Protein AF-A0A7Y6NQP9-F1 (afdb_monomer)

Organism: NCBI:txid2742824

Radius of gyration: 20.52 Å; Cα contacts (8 Å, |Δi|>4): 135; chains: 1; bounding box: 45×51×64 Å

Nearest PDB structures (foldseek):
  1muh-assembly1_A-2  TM=3.680E-01  e=8.265E-01  Escherichia coli
  8t9s-assembly1_A  TM=3.422E-01  e=6.993E-01  Mycobacterium phage Phaedrus
  3ecp-assembly1_A-2  TM=3.589E-01  e=1.803E+00  Escherichia coli
  1mus-assembly1_A-2  TM=3.396E-01  e=1.803E+00  Escherichia coli
  4dm0-assembly1_A-2  TM=3.111E-01  e=1.033E+00  Escherichia coli

Foldseek 3Di:
DDDDPPDPPPPQPQDWAKKFFDWDWFAFPVRRIDTQHTDIWIWTDDPAWIWTDHPHDITTHGPVRVVVCVVVVRIDHDPPPPPDPPDPPPPDDD

Secondary structure (DSSP, 8-state):
---------------EEEEEE-SEEEEBTTS-EEEEPSEEEEEEE-SSEEEEEETTEEEEEEHHHHHHHHHTTSEEEPP---------------

pLDDT: mean 79.73, std 19.64, range [43.03, 97.31]

Solvent-accessible surface area (backbone atoms only — not comparable to full-atom values): 5874 Å² total; per-residue (Å²): 132,81,87,79,87,76,81,69,80,65,69,76,68,77,51,68,43,64,33,32,31,45,67,40,80,48,48,35,66,86,70,49,75,48,74,47,71,55,44,79,32,44,36,32,59,47,101,73,31,37,37,37,44,56,97,93,45,78,47,46,25,31,58,70,49,50,51,50,36,43,77,70,64,33,41,42,76,60,79,80,74,73,76,71,86,81,68,90,76,77,79,80,82,132

Structure (mmCIF, N/CA/C/O backbone):
data_AF-A0A7Y6NQP9-F1
#
_entry.id   AF-A0A7Y6NQP9-F1
#
loop_
_atom_site.group_PDB
_atom_site.id
_atom_site.type_symbol
_atom_site.label_atom_id
_atom_site.label_alt_id
_atom_site.label_comp_id
_atom_site.label_asym_id
_atom_site.label_entity_id
_atom_site.label_seq_id
_atom_site.pdbx_PDB_ins_code
_atom_site.Cartn_x
_atom_site.Cartn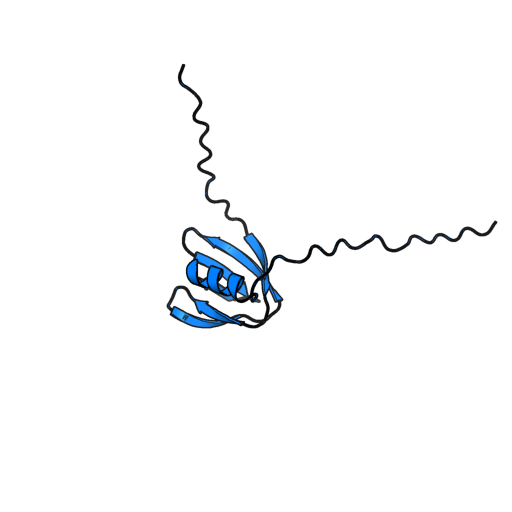_y
_atom_site.Cartn_z
_atom_site.occupancy
_atom_site.B_iso_or_equiv
_atom_site.auth_seq_id
_atom_site.auth_comp_id
_atom_site.auth_asym_id
_atom_site.auth_atom_id
_atom_site.pdbx_PDB_model_num
ATOM 1 N N . MET A 1 1 ? 11.510 41.178 19.138 1.00 43.78 1 MET A N 1
ATOM 2 C CA . MET A 1 1 ? 11.556 40.797 17.716 1.00 43.78 1 MET A CA 1
ATOM 3 C C . MET A 1 1 ? 12.110 39.378 17.712 1.00 43.78 1 MET A C 1
ATOM 5 O O . MET A 1 1 ? 13.318 39.239 17.672 1.00 43.78 1 MET A O 1
ATOM 9 N N . ASP A 1 2 ? 11.402 38.295 18.032 1.00 48.53 2 ASP A N 1
ATOM 10 C CA . ASP A 1 2 ? 10.030 37.846 17.732 1.00 48.53 2 ASP A CA 1
ATOM 11 C C . ASP A 1 2 ? 9.573 38.134 16.297 1.00 48.53 2 ASP A C 1
ATOM 13 O O . ASP A 1 2 ? 9.794 39.251 15.828 1.00 48.53 2 ASP A O 1
ATOM 17 N N . GLN A 1 3 ? 8.934 37.145 15.660 1.00 48.44 3 GLN A N 1
ATOM 18 C CA . GLN A 1 3 ? 8.775 36.891 14.213 1.00 48.44 3 GLN A CA 1
ATOM 19 C C . GLN A 1 3 ? 10.066 36.319 13.575 1.00 48.44 3 GLN A C 1
ATOM 21 O O . GLN A 1 3 ? 11.066 37.016 13.469 1.00 48.44 3 GLN A O 1
ATOM 26 N N . ASP A 1 4 ? 10.184 35.052 13.174 1.00 45.19 4 ASP A N 1
ATOM 27 C CA . ASP A 1 4 ? 9.311 34.367 12.222 1.00 45.19 4 ASP A CA 1
ATOM 28 C C . ASP A 1 4 ? 9.443 32.839 12.403 1.00 45.19 4 ASP A C 1
ATOM 30 O O . ASP A 1 4 ? 10.323 32.174 11.851 1.00 45.19 4 ASP A O 1
ATOM 34 N N . LEU A 1 5 ? 8.564 32.281 13.238 1.00 51.44 5 LEU A N 1
ATOM 35 C CA . LEU A 1 5 ? 8.215 30.865 13.223 1.00 51.44 5 LEU A CA 1
ATOM 36 C C . LEU A 1 5 ? 7.504 30.616 11.889 1.00 51.44 5 LEU A C 1
ATOM 38 O O . LEU A 1 5 ? 6.276 30.663 11.825 1.00 51.44 5 LEU A O 1
ATOM 42 N N . GLN A 1 6 ? 8.272 30.403 10.815 1.00 49.09 6 GLN A N 1
ATOM 43 C CA . GLN A 1 6 ? 7.711 30.029 9.522 1.00 49.09 6 GLN A CA 1
ATOM 44 C C . GLN A 1 6 ? 7.059 28.667 9.661 1.00 49.09 6 GLN A C 1
ATOM 46 O O . GLN A 1 6 ? 7.684 27.609 9.590 1.00 49.09 6 GLN A O 1
ATOM 51 N N . GLN A 1 7 ? 5.756 28.755 9.894 1.00 48.06 7 GLN A N 1
ATOM 52 C CA . GLN A 1 7 ? 4.741 27.780 9.586 1.00 48.06 7 GLN A CA 1
ATOM 53 C C . GLN A 1 7 ? 5.115 26.998 8.322 1.00 48.06 7 GLN A C 1
ATOM 55 O O . GLN A 1 7 ? 4.756 27.354 7.208 1.00 48.06 7 GLN A O 1
ATOM 60 N N . THR A 1 8 ? 5.775 25.866 8.507 1.00 44.31 8 THR A N 1
ATOM 61 C CA . THR A 1 8 ? 5.634 24.726 7.607 1.00 44.31 8 THR A CA 1
ATOM 62 C C . THR A 1 8 ? 5.152 23.551 8.438 1.00 44.31 8 THR A C 1
ATOM 64 O O . THR A 1 8 ? 5.688 22.448 8.421 1.00 44.31 8 THR A O 1
ATOM 67 N N . GLY A 1 9 ? 4.016 23.770 9.106 1.00 43.88 9 GLY A N 1
ATOM 68 C CA . GLY A 1 9 ? 2.974 22.760 9.021 1.00 43.88 9 GLY A CA 1
ATOM 69 C C . GLY A 1 9 ? 2.688 22.575 7.536 1.00 43.88 9 GLY A C 1
ATOM 70 O O . GLY A 1 9 ? 1.826 23.260 6.994 1.00 43.88 9 GLY A O 1
ATOM 71 N N . SER A 1 10 ? 3.494 21.747 6.859 1.00 43.03 10 SER A N 1
ATOM 72 C CA . SER A 1 10 ? 3.201 21.303 5.505 1.00 43.03 10 SER A CA 1
ATOM 73 C C . SER A 1 10 ? 1.820 20.699 5.611 1.00 43.03 10 SER A C 1
ATOM 75 O O . SER A 1 10 ? 1.652 19.640 6.217 1.00 43.03 10 SER A O 1
ATOM 77 N N . ALA A 1 11 ? 0.826 21.430 5.105 1.00 50.44 11 ALA A N 1
ATOM 78 C CA . ALA A 1 11 ? -0.459 20.877 4.748 1.00 50.44 11 ALA A CA 1
ATOM 79 C C . ALA A 1 11 ? -0.135 19.545 4.087 1.00 50.44 11 ALA A C 1
ATOM 81 O O . ALA A 1 11 ? 0.584 19.570 3.094 1.00 50.44 11 ALA A O 1
ATOM 82 N N . LEU A 1 12 ? -0.501 18.431 4.740 1.00 51.47 12 LEU A N 1
ATOM 83 C CA . LEU A 1 12 ? -0.114 17.071 4.364 1.00 51.47 12 LEU A CA 1
ATOM 84 C C . LEU A 1 12 ? -0.221 16.973 2.849 1.00 51.47 12 LEU A C 1
ATOM 86 O O . LEU A 1 12 ? -1.340 16.914 2.336 1.00 51.47 12 LEU A O 1
ATOM 90 N N . SER A 1 13 ? 0.914 17.093 2.153 1.00 50.94 13 SER A N 1
ATOM 91 C CA . SER A 1 13 ? 0.912 17.163 0.703 1.00 50.94 13 SER A CA 1
ATOM 92 C C . SER A 1 13 ? 0.180 15.913 0.265 1.00 50.94 13 SER A C 1
ATOM 94 O O . SER A 1 13 ? 0.571 14.809 0.649 1.00 50.94 13 SER A O 1
ATOM 96 N N . MET A 1 14 ? -0.945 16.096 -0.428 1.00 62.06 14 MET A N 1
ATOM 97 C CA . MET A 1 14 ? -1.731 15.024 -1.032 1.00 62.06 14 MET A CA 1
ATOM 98 C C . MET A 1 14 ? -0.901 14.453 -2.183 1.00 62.06 14 MET A C 1
ATOM 100 O O . MET A 1 14 ? -1.214 14.624 -3.359 1.00 62.06 14 MET A O 1
ATOM 104 N N . THR A 1 15 ? 0.251 13.883 -1.846 1.00 72.56 15 THR A N 1
ATOM 105 C CA . THR A 1 15 ? 1.222 13.404 -2.804 1.00 72.56 15 THR A CA 1
ATOM 106 C C . THR A 1 15 ? 0.720 12.050 -3.249 1.00 72.56 15 THR A C 1
ATOM 108 O O . THR A 1 15 ? 0.699 11.079 -2.490 1.00 72.56 15 THR A O 1
ATOM 111 N N . VAL A 1 16 ? 0.235 12.023 -4.483 1.00 83.56 16 VAL A N 1
ATOM 112 C CA . VAL A 1 16 ? -0.028 10.780 -5.186 1.00 83.56 16 VAL A CA 1
ATOM 113 C C . VAL A 1 16 ? 1.303 10.324 -5.765 1.00 83.56 16 VAL A C 1
ATOM 115 O O . VAL A 1 16 ? 1.836 10.947 -6.681 1.00 83.56 16 VAL A O 1
ATOM 118 N N . GLU A 1 17 ? 1.836 9.237 -5.227 1.00 90.69 17 GLU A N 1
ATOM 119 C CA . GLU A 1 17 ? 3.059 8.602 -5.709 1.00 90.69 17 GLU A CA 1
ATOM 120 C C . GLU A 1 17 ? 2.715 7.318 -6.461 1.00 90.69 17 GLU A C 1
ATOM 122 O O . GLU A 1 17 ? 1.611 6.782 -6.351 1.00 90.69 17 GLU A O 1
ATOM 127 N N . ARG A 1 18 ? 3.643 6.821 -7.276 1.00 92.12 18 ARG A N 1
ATOM 128 C CA . ARG A 1 18 ? 3.456 5.561 -7.995 1.00 92.12 18 ARG A CA 1
ATOM 129 C C . ARG A 1 18 ? 4.461 4.540 -7.476 1.00 92.12 18 ARG A C 1
ATOM 131 O O . ARG A 1 18 ? 5.653 4.828 -7.427 1.00 92.12 18 ARG A O 1
ATOM 138 N N . TYR A 1 19 ? 3.978 3.347 -7.150 1.00 93.12 19 TYR A N 1
ATOM 139 C CA . TYR A 1 19 ? 4.797 2.247 -6.642 1.00 93.12 19 TYR A CA 1
ATOM 140 C C . TYR A 1 19 ? 4.644 1.015 -7.520 1.00 93.12 19 TYR A C 1
ATOM 142 O O . TYR A 1 19 ? 3.570 0.767 -8.073 1.00 93.12 19 TYR A O 1
ATOM 150 N N . ALA A 1 20 ? 5.724 0.249 -7.641 1.00 94.50 20 ALA A N 1
ATOM 151 C CA . ALA A 1 20 ? 5.693 -1.070 -8.245 1.00 94.50 20 ALA A CA 1
ATOM 152 C C . ALA A 1 20 ? 5.283 -2.090 -7.179 1.00 94.50 20 ALA A C 1
ATOM 154 O O . ALA A 1 20 ? 5.900 -2.166 -6.117 1.00 94.50 20 ALA A O 1
ATOM 155 N N . PHE A 1 21 ? 4.245 -2.861 -7.474 1.00 95.19 21 PHE A N 1
ATOM 156 C CA . PHE A 1 21 ? 3.768 -3.957 -6.649 1.00 95.19 21 PHE A CA 1
ATOM 157 C C . PHE A 1 21 ? 4.114 -5.284 -7.315 1.00 95.19 21 PHE A C 1
ATOM 159 O O . PHE A 1 21 ? 3.937 -5.441 -8.530 1.00 95.19 21 PHE A O 1
ATOM 166 N N . THR A 1 22 ? 4.550 -6.255 -6.519 1.00 95.56 22 THR A N 1
ATOM 167 C CA . THR A 1 22 ? 4.407 -7.663 -6.889 1.00 95.56 22 THR A CA 1
ATOM 168 C C . THR A 1 22 ? 2.976 -8.103 -6.619 1.00 95.56 22 THR A C 1
ATOM 170 O O . THR A 1 22 ? 2.208 -7.418 -5.948 1.00 95.56 22 THR A O 1
ATOM 173 N N . ASP A 1 23 ? 2.604 -9.264 -7.140 1.00 95.31 23 ASP A N 1
ATOM 174 C CA . ASP A 1 23 ? 1.342 -9.868 -6.751 1.00 95.31 23 ASP A CA 1
ATOM 175 C C . ASP A 1 23 ? 1.431 -10.305 -5.276 1.00 95.31 23 ASP A C 1
ATOM 177 O O . ASP A 1 23 ? 2.364 -11.020 -4.900 1.00 95.31 23 ASP A O 1
ATOM 181 N N . CYS A 1 24 ? 0.531 -9.797 -4.430 1.00 95.44 24 CYS A N 1
ATOM 182 C CA . CYS A 1 24 ? 0.584 -10.020 -2.985 1.00 95.44 24 CYS A CA 1
ATOM 183 C C . CYS A 1 24 ? -0.794 -9.984 -2.313 1.00 95.44 24 CYS A C 1
ATOM 185 O O . CYS A 1 24 ? -1.757 -9.409 -2.826 1.00 95.44 24 CYS A O 1
ATOM 187 N N . GLU A 1 25 ? -0.882 -10.596 -1.133 1.00 96.69 25 GLU A N 1
ATOM 188 C CA . GLU A 1 25 ? -2.044 -10.476 -0.255 1.00 96.69 25 GLU A CA 1
ATOM 189 C C . GLU A 1 25 ? -1.917 -9.240 0.637 1.00 96.69 25 GLU A C 1
ATOM 191 O O . GLU A 1 25 ? -0.844 -8.942 1.162 1.00 96.69 25 GLU A O 1
ATOM 196 N N . ALA A 1 26 ? -3.032 -8.541 0.830 1.00 96.38 26 ALA A N 1
ATOM 197 C CA . ALA A 1 26 ? -3.133 -7.382 1.699 1.00 96.38 26 ALA A CA 1
ATOM 198 C C . ALA A 1 26 ? -4.452 -7.405 2.481 1.00 96.38 26 ALA A C 1
ATOM 200 O O . ALA A 1 26 ? -5.425 -8.042 2.082 1.00 96.38 26 ALA A O 1
ATOM 201 N N . THR A 1 27 ? -4.505 -6.677 3.589 1.00 97.31 27 THR A N 1
ATOM 202 C CA . THR A 1 27 ? -5.722 -6.438 4.374 1.00 97.31 27 THR A CA 1
ATOM 203 C C . THR A 1 27 ? -6.088 -4.961 4.320 1.00 97.31 27 THR A C 1
ATOM 205 O O . THR A 1 27 ? -5.291 -4.090 4.654 1.00 97.31 27 THR A O 1
ATOM 208 N N . THR A 1 28 ? -7.309 -4.653 3.891 1.00 95.56 28 THR A N 1
ATOM 209 C CA . THR A 1 28 ? -7.802 -3.267 3.882 1.00 95.56 28 THR A CA 1
ATOM 210 C C . THR A 1 28 ? -7.881 -2.689 5.292 1.00 95.56 28 THR A C 1
ATOM 212 O O . THR A 1 28 ? -7.948 -3.414 6.282 1.00 95.56 28 THR A O 1
ATOM 215 N N . ALA A 1 29 ? -7.994 -1.367 5.395 1.00 94.94 29 ALA A N 1
ATOM 216 C CA . ALA A 1 29 ? -8.264 -0.676 6.652 1.00 94.94 29 ALA A CA 1
ATOM 217 C C . ALA A 1 29 ? -9.560 -1.143 7.347 1.00 94.94 29 ALA A C 1
ATOM 219 O O . ALA A 1 29 ? -9.681 -1.005 8.559 1.00 94.94 29 ALA A O 1
ATOM 220 N N . ALA A 1 30 ? -10.499 -1.738 6.603 1.00 93.81 30 ALA A N 1
ATOM 221 C CA . ALA A 1 30 ? -11.713 -2.351 7.143 1.00 93.81 30 ALA A CA 1
ATOM 222 C C . ALA A 1 30 ? -11.512 -3.801 7.639 1.00 93.81 30 ALA A C 1
ATOM 224 O O . ALA A 1 30 ? -12.481 -4.452 8.018 1.00 93.81 30 ALA A O 1
ATOM 225 N N . GLY A 1 31 ? -10.286 -4.336 7.607 1.00 94.88 31 GLY A N 1
ATOM 226 C CA . GLY A 1 31 ? -9.986 -5.714 8.008 1.00 94.88 31 GLY A CA 1
ATOM 227 C C . GLY A 1 31 ? -10.325 -6.771 6.951 1.00 94.88 31 GLY A C 1
ATOM 228 O O . GLY A 1 31 ? -10.300 -7.961 7.247 1.00 94.88 31 GLY A O 1
ATOM 229 N N . VAL A 1 32 ? -10.652 -6.362 5.721 1.00 95.88 32 VAL A N 1
ATOM 230 C CA . VAL A 1 32 ? -11.013 -7.287 4.633 1.00 95.88 32 VAL A CA 1
ATOM 231 C C . VAL A 1 32 ? -9.755 -7.726 3.876 1.00 95.88 32 VAL A C 1
ATOM 233 O O . VAL A 1 32 ? -9.058 -6.843 3.363 1.00 95.88 32 VAL A O 1
ATOM 236 N N . PRO A 1 33 ? -9.468 -9.037 3.761 1.00 95.38 33 PRO A N 1
ATOM 237 C CA . PRO A 1 33 ? -8.355 -9.540 2.964 1.00 95.38 33 PR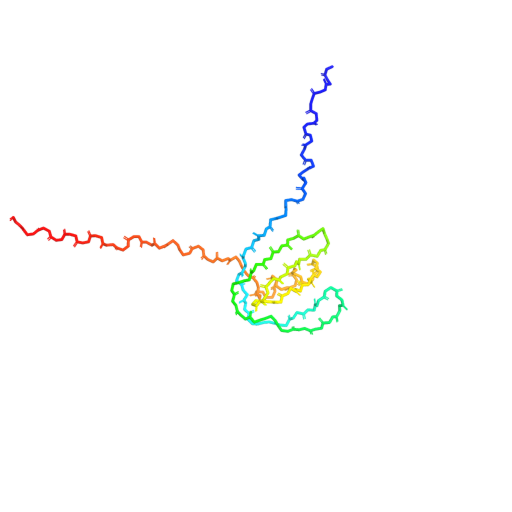O A CA 1
ATOM 238 C C . PRO A 1 33 ? -8.646 -9.419 1.463 1.00 95.38 33 PRO A C 1
ATOM 240 O O . PRO A 1 33 ? -9.776 -9.616 1.010 1.00 95.38 33 PRO A O 1
ATOM 243 N N . LEU A 1 34 ? -7.620 -9.107 0.678 1.00 94.81 34 LEU A N 1
ATOM 244 C CA . LEU A 1 34 ? -7.675 -9.042 -0.779 1.00 94.81 34 LEU A CA 1
ATOM 245 C C . LEU A 1 34 ? -6.311 -9.338 -1.399 1.00 94.81 34 LEU A C 1
ATOM 247 O O . LEU A 1 34 ? -5.288 -9.358 -0.719 1.00 94.81 34 LEU A O 1
ATOM 251 N N . ARG A 1 35 ? -6.302 -9.502 -2.721 1.00 94.88 35 ARG A N 1
ATOM 252 C CA . ARG A 1 35 ? -5.082 -9.624 -3.518 1.00 94.88 35 ARG A CA 1
ATOM 253 C C . ARG A 1 35 ? -4.838 -8.346 -4.308 1.00 94.88 35 ARG A C 1
ATOM 255 O O . ARG A 1 35 ? -5.735 -7.876 -5.012 1.00 94.88 35 ARG A O 1
ATOM 262 N N . ILE A 1 36 ? -3.634 -7.798 -4.196 1.00 95.00 36 ILE A N 1
ATOM 263 C CA . ILE A 1 36 ? -3.161 -6.689 -5.020 1.00 95.00 36 ILE A CA 1
ATOM 264 C C . ILE A 1 36 ? -2.419 -7.302 -6.214 1.00 95.00 36 ILE A C 1
ATOM 266 O O . ILE A 1 36 ? -1.441 -8.019 -6.005 1.00 95.00 36 ILE A O 1
ATOM 270 N N . PRO A 1 37 ? -2.871 -7.070 -7.460 1.00 94.25 37 PRO A N 1
ATOM 271 C CA . PRO A 1 37 ? -2.199 -7.613 -8.631 1.00 94.25 37 PRO A CA 1
ATOM 272 C C . PRO A 1 37 ? -0.856 -6.913 -8.850 1.00 94.25 37 PRO A C 1
ATOM 274 O O . PRO A 1 37 ? -0.728 -5.712 -8.595 1.00 94.25 37 PRO A O 1
ATOM 277 N N . ALA A 1 38 ? 0.117 -7.640 -9.402 1.00 94.69 38 ALA A N 1
ATOM 278 C CA . ALA A 1 38 ? 1.389 -7.053 -9.809 1.00 94.69 38 ALA A CA 1
ATOM 279 C C . ALA A 1 38 ? 1.176 -5.895 -10.798 1.00 94.69 38 ALA A C 1
ATOM 281 O O . ALA A 1 38 ? 0.315 -5.959 -11.680 1.00 94.69 38 ALA A O 1
ATOM 282 N N . GLY A 1 39 ? 1.976 -4.841 -10.668 1.00 93.12 39 GLY A N 1
ATOM 283 C CA . GLY A 1 39 ? 1.902 -3.685 -11.553 1.00 93.12 39 GLY A CA 1
ATOM 284 C C . GLY A 1 39 ? 2.272 -2.379 -10.872 1.00 93.12 39 GLY A C 1
ATOM 285 O O . GLY A 1 39 ? 2.636 -2.340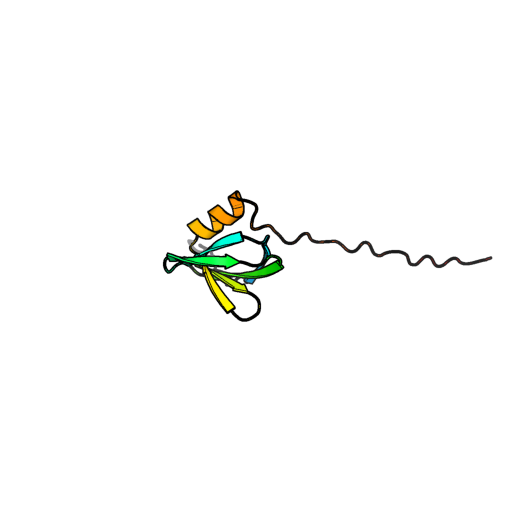 -9.701 1.00 93.12 39 GLY A O 1
ATOM 286 N N . VAL A 1 40 ? 2.190 -1.290 -11.632 1.00 93.69 40 VAL A N 1
ATOM 287 C CA . VAL A 1 40 ? 2.446 0.052 -11.111 1.00 93.69 40 VAL A CA 1
ATOM 288 C C . VAL A 1 40 ? 1.129 0.706 -10.718 1.00 93.69 40 VAL A C 1
ATOM 290 O O . VAL A 1 40 ? 0.330 1.052 -11.590 1.00 93.69 40 VAL A O 1
ATOM 293 N N . HIS A 1 41 ? 0.941 0.936 -9.420 1.00 94.00 41 HIS A N 1
ATOM 294 C CA . HIS A 1 41 ? -0.286 1.509 -8.864 1.00 94.00 41 HIS A CA 1
ATOM 295 C C . HIS A 1 41 ? -0.021 2.871 -8.236 1.00 94.00 41 HIS A C 1
ATOM 297 O O . HIS A 1 41 ? 1.070 3.141 -7.729 1.00 94.00 41 HIS A O 1
ATOM 303 N N . HIS A 1 42 ? -1.029 3.741 -8.282 1.00 93.50 42 HIS A N 1
ATOM 304 C CA . HIS A 1 42 ? -0.965 5.029 -7.598 1.00 93.50 42 HIS A CA 1
ATOM 305 C C . HIS A 1 42 ? -1.329 4.837 -6.132 1.00 93.50 42 HIS A C 1
ATOM 307 O O . HIS A 1 42 ? -2.295 4.137 -5.820 1.00 93.50 42 HIS A O 1
ATOM 313 N N . VAL A 1 43 ? -0.578 5.491 -5.260 1.00 93.31 43 VAL A N 1
ATOM 314 C CA . VAL A 1 43 ? -0.762 5.470 -3.819 1.00 93.31 43 VAL A CA 1
ATOM 315 C C . VAL A 1 43 ? -0.842 6.909 -3.340 1.00 93.31 43 VAL A C 1
ATOM 317 O O . VAL A 1 43 ? 0.077 7.699 -3.534 1.00 93.31 43 VAL A O 1
ATOM 320 N N . GLU A 1 44 ? -1.969 7.255 -2.738 1.00 93.19 44 GLU A N 1
ATOM 321 C CA . GLU A 1 44 ? -2.202 8.547 -2.107 1.00 93.19 44 GLU A CA 1
ATOM 322 C C . GLU A 1 44 ? -2.106 8.368 -0.592 1.00 93.19 44 GLU A C 1
ATOM 324 O O . GLU A 1 44 ? -2.860 7.589 0.001 1.00 93.19 44 GLU A O 1
ATOM 329 N N . ARG A 1 45 ? -1.207 9.109 0.061 1.00 89.62 45 ARG A N 1
ATOM 330 C CA . ARG A 1 45 ? -1.172 9.141 1.523 1.00 89.62 45 ARG A CA 1
ATOM 331 C C . ARG A 1 45 ? -2.273 10.059 2.046 1.00 89.62 45 ARG A C 1
ATOM 333 O O . ARG A 1 45 ? -2.197 11.277 1.918 1.00 89.62 45 ARG A O 1
ATOM 340 N N . ARG A 1 46 ? -3.273 9.469 2.698 1.00 85.94 46 ARG A N 1
ATOM 341 C CA . ARG A 1 46 ? -4.244 10.179 3.541 1.00 85.94 46 ARG A CA 1
ATOM 342 C C . ARG A 1 46 ? -3.790 10.072 4.996 1.00 85.94 46 ARG A C 1
ATOM 344 O O . ARG A 1 46 ? -2.978 9.216 5.325 1.00 85.94 46 ARG A O 1
ATOM 351 N N . SER A 1 47 ? -4.289 10.947 5.872 1.00 83.06 47 SER A N 1
ATOM 352 C CA . SER A 1 47 ? -3.778 11.122 7.248 1.00 83.06 47 SER A CA 1
ATOM 353 C C . SER A 1 47 ? -3.360 9.814 7.954 1.00 83.06 47 SER A C 1
ATOM 355 O O . SER A 1 47 ? -2.208 9.704 8.369 1.00 83.06 47 SER A O 1
ATOM 357 N N . LEU A 1 48 ? -4.247 8.809 8.017 1.00 85.94 48 LEU A N 1
ATOM 358 C CA . LEU A 1 48 ? -4.001 7.524 8.697 1.00 85.94 48 LEU A CA 1
ATOM 359 C C . LEU A 1 48 ? -4.052 6.289 7.781 1.00 85.94 48 LEU A C 1
ATOM 361 O O . LEU A 1 48 ? -3.891 5.165 8.255 1.00 85.94 48 LEU A O 1
ATOM 365 N N . VAL A 1 49 ? -4.301 6.478 6.484 1.00 92.19 49 VAL A N 1
ATOM 366 C CA . VAL A 1 49 ? -4.463 5.382 5.519 1.00 92.19 49 VAL A CA 1
ATOM 367 C C . VAL A 1 49 ? -3.767 5.711 4.209 1.00 92.19 49 VAL A C 1
ATOM 369 O O . VAL A 1 49 ? -3.689 6.873 3.814 1.00 92.19 49 VAL A O 1
ATOM 372 N N . LEU A 1 50 ? -3.295 4.688 3.506 1.00 93.62 50 LEU A N 1
ATOM 373 C CA . LEU A 1 50 ? -2.831 4.828 2.133 1.00 93.62 50 LEU A CA 1
ATOM 374 C C . LEU A 1 50 ? -3.907 4.330 1.184 1.00 93.62 50 LEU A C 1
ATOM 376 O O . LEU A 1 50 ? -4.308 3.168 1.244 1.00 93.62 50 LEU A O 1
ATOM 380 N N . ARG A 1 51 ? -4.352 5.207 0.289 1.00 95.81 51 ARG A N 1
ATOM 381 C CA . ARG A 1 51 ? -5.309 4.862 -0.751 1.00 95.81 51 ARG A CA 1
ATOM 382 C C . ARG A 1 51 ? -4.576 4.367 -1.986 1.00 95.81 51 ARG A C 1
ATOM 384 O O . ARG A 1 51 ? -3.879 5.139 -2.639 1.00 95.81 51 ARG A O 1
ATOM 391 N N . VAL A 1 52 ? -4.761 3.098 -2.327 1.00 94.50 52 VAL A N 1
ATOM 392 C CA . VAL A 1 52 ? -4.175 2.465 -3.512 1.00 94.50 52 VAL A CA 1
ATOM 393 C C . VAL A 1 52 ? -5.219 2.387 -4.623 1.00 94.50 52 VAL A C 1
ATOM 395 O O . VAL A 1 52 ? -6.342 1.926 -4.409 1.00 94.50 52 VAL A O 1
ATOM 398 N N . ARG A 1 53 ? -4.848 2.826 -5.827 1.00 94.88 53 ARG A N 1
ATOM 399 C CA . ARG A 1 53 ? -5.686 2.753 -7.031 1.00 94.88 53 ARG A CA 1
ATOM 400 C C . ARG A 1 53 ? -5.272 1.571 -7.901 1.00 94.88 53 ARG A C 1
ATOM 402 O O . ARG A 1 53 ? -4.237 1.631 -8.561 1.00 94.88 53 ARG A O 1
ATOM 409 N N . LEU A 1 54 ? -6.112 0.540 -7.939 1.00 90.50 54 LEU A N 1
ATOM 410 C CA . LEU A 1 54 ? -5.926 -0.689 -8.710 1.00 90.50 54 LEU A CA 1
ATOM 411 C C . LEU A 1 54 ? -6.882 -0.727 -9.905 1.00 90.50 54 LEU A C 1
ATOM 413 O O . LEU A 1 54 ? -8.050 -1.066 -9.734 1.00 90.50 54 LEU A O 1
ATOM 417 N N . GLY A 1 55 ? -6.414 -0.392 -11.111 1.00 77.25 55 GLY A N 1
ATOM 418 C CA . GLY A 1 55 ? -7.133 -0.676 -12.369 1.00 77.25 55 GLY A CA 1
ATOM 419 C C . GLY A 1 55 ? -8.639 -0.346 -12.390 1.00 77.25 55 GLY A C 1
ATOM 420 O O . GLY A 1 55 ? -9.413 -1.103 -12.967 1.00 77.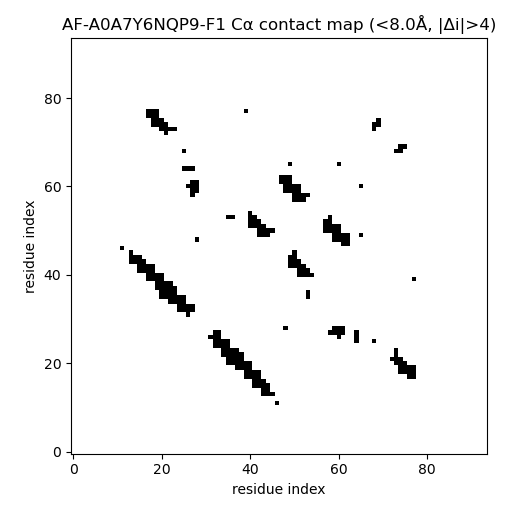25 55 GLY A O 1
ATOM 421 N N . GLY A 1 56 ? -9.068 0.734 -11.722 1.00 82.56 56 GLY A N 1
ATOM 422 C CA . GLY A 1 56 ? -10.478 1.143 -11.604 1.00 82.56 56 GLY A CA 1
ATOM 423 C C . GLY A 1 56 ? -11.126 0.936 -10.227 1.00 82.56 56 GLY A C 1
ATOM 424 O O . GLY A 1 56 ? -12.284 1.303 -10.046 1.00 82.56 56 GLY A O 1
ATOM 425 N N . ARG A 1 57 ? -10.405 0.386 -9.246 1.00 88.38 57 ARG A N 1
ATOM 426 C CA . ARG A 1 57 ? -10.838 0.266 -7.846 1.00 88.38 57 ARG A CA 1
ATOM 427 C C . ARG A 1 57 ? -9.924 1.075 -6.937 1.00 88.38 57 ARG A C 1
ATOM 429 O O . ARG A 1 57 ? -8.722 1.150 -7.175 1.00 88.38 57 ARG A O 1
ATOM 436 N N . GLU A 1 58 ? -10.490 1.652 -5.887 1.00 93.19 58 GLU A N 1
ATOM 437 C CA . GLU A 1 58 ? -9.726 2.259 -4.798 1.00 93.19 58 GLU A CA 1
ATOM 438 C C . GLU A 1 58 ? -9.857 1.379 -3.559 1.00 93.19 58 GLU A C 1
ATOM 440 O O . GLU A 1 58 ? -10.941 0.873 -3.264 1.00 93.19 58 GLU A O 1
ATOM 445 N N . LEU A 1 59 ? -8.760 1.198 -2.837 1.00 94.00 59 LEU A N 1
ATOM 446 C CA . LEU A 1 59 ? -8.750 0.537 -1.540 1.00 94.00 59 LEU A CA 1
ATOM 447 C C . 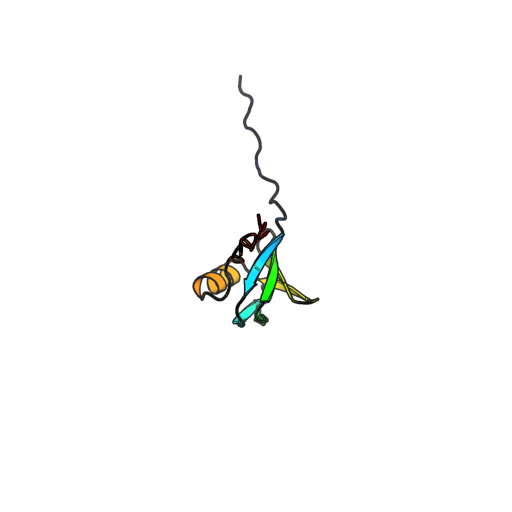LEU A 1 59 ? -7.905 1.348 -0.570 1.00 94.00 59 LEU A C 1
ATOM 449 O O . LEU A 1 59 ? -6.937 1.983 -0.976 1.00 94.00 59 LEU A O 1
ATOM 453 N N . ASP A 1 60 ? -8.264 1.302 0.705 1.00 96.00 60 ASP A N 1
ATOM 454 C CA . ASP A 1 60 ? -7.515 1.960 1.768 1.00 96.00 60 ASP A CA 1
ATOM 455 C C . ASP A 1 60 ? -6.756 0.891 2.568 1.00 96.00 60 ASP A C 1
ATOM 457 O O . ASP A 1 60 ? -7.349 -0.094 3.013 1.00 96.00 60 ASP A O 1
ATOM 461 N N . LEU A 1 61 ? -5.450 1.077 2.744 1.00 96.12 61 LEU A N 1
ATOM 462 C CA . LEU A 1 61 ? -4.579 0.275 3.606 1.00 96.12 61 LEU A CA 1
ATOM 463 C C . LEU A 1 61 ? -4.248 1.071 4.868 1.00 96.12 61 LEU A C 1
ATOM 465 O O . LEU A 1 61 ? -4.101 2.293 4.816 1.00 96.12 61 LEU A O 1
ATOM 469 N N . THR A 1 62 ? -4.088 0.395 6.004 1.00 95.88 62 THR A N 1
ATOM 470 C CA . THR A 1 62 ? -3.522 1.048 7.195 1.00 95.88 62 THR A CA 1
ATOM 471 C C . THR A 1 62 ? -2.026 1.313 6.998 1.00 95.88 62 THR A C 1
ATOM 473 O O . THR A 1 62 ? -1.381 0.710 6.138 1.00 95.88 62 THR A O 1
ATOM 476 N N . LEU A 1 63 ? -1.446 2.191 7.821 1.00 94.00 63 LEU A N 1
ATOM 477 C CA . LEU A 1 63 ? 0.006 2.407 7.832 1.00 94.00 63 LEU A CA 1
ATOM 478 C C . LEU A 1 63 ? 0.771 1.112 8.158 1.00 94.00 63 LEU A C 1
ATOM 480 O O . LEU A 1 63 ? 1.717 0.774 7.456 1.00 94.00 63 LEU A O 1
ATOM 484 N N . ALA A 1 64 ? 0.301 0.347 9.148 1.00 95.25 64 ALA A N 1
ATOM 485 C CA . ALA A 1 64 ? 0.900 -0.936 9.522 1.00 95.25 64 ALA A CA 1
ATOM 486 C C . ALA A 1 64 ? 0.825 -1.967 8.383 1.00 95.25 64 ALA A C 1
ATOM 488 O O . ALA A 1 64 ? 1.751 -2.750 8.165 1.00 95.25 64 ALA A O 1
ATOM 489 N N . GLU A 1 65 ? -0.276 -1.955 7.630 1.00 96.94 65 GLU A N 1
ATOM 490 C CA . GLU A 1 65 ? -0.423 -2.806 6.459 1.00 96.94 65 GLU A CA 1
ATOM 491 C C . GLU A 1 65 ? 0.619 -2.477 5.396 1.00 96.94 65 GLU A C 1
ATOM 493 O O . GLU A 1 65 ? 1.337 -3.356 4.926 1.00 96.94 65 GLU A O 1
ATOM 498 N N . TRP A 1 66 ? 0.723 -1.195 5.064 1.00 95.19 66 TRP A N 1
ATOM 499 C CA . TRP A 1 66 ? 1.677 -0.688 4.094 1.00 95.19 66 TRP A CA 1
ATOM 500 C C . TRP A 1 66 ? 3.125 -1.001 4.470 1.00 95.19 66 TRP A C 1
ATOM 502 O O . TRP A 1 66 ? 3.885 -1.501 3.643 1.00 95.19 66 TRP A O 1
ATOM 512 N N . GLU A 1 67 ? 3.496 -0.772 5.730 1.00 94.62 67 GLU A N 1
ATOM 513 C CA . GLU A 1 67 ? 4.823 -1.110 6.238 1.00 94.62 67 GLU A CA 1
ATOM 514 C C . GLU A 1 67 ?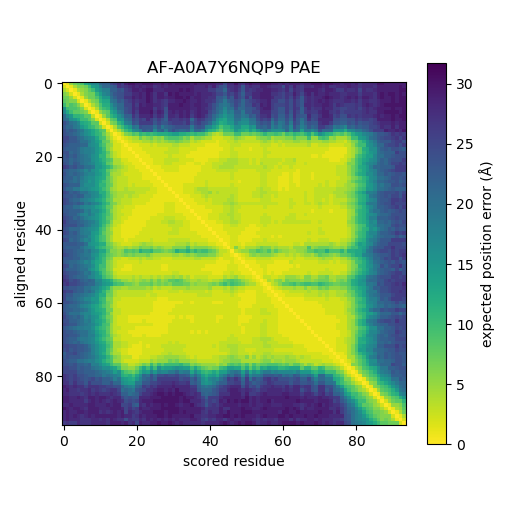 5.102 -2.603 6.092 1.00 94.62 67 GLU A C 1
ATOM 516 O O . GLU A 1 67 ? 6.178 -2.974 5.630 1.00 94.62 67 GLU A O 1
ATOM 521 N N . ARG A 1 68 ? 4.142 -3.478 6.409 1.00 96.38 68 ARG A N 1
ATOM 522 C CA . ARG A 1 68 ? 4.327 -4.919 6.206 1.00 96.38 68 ARG A CA 1
ATOM 523 C C . ARG A 1 68 ? 4.603 -5.256 4.743 1.00 96.38 68 ARG A C 1
ATOM 525 O O . ARG A 1 68 ? 5.490 -6.061 4.479 1.00 96.38 68 ARG A O 1
ATOM 532 N N . LEU A 1 69 ? 3.868 -4.653 3.806 1.00 96.31 69 LEU A N 1
ATOM 533 C CA . LEU A 1 69 ? 4.061 -4.900 2.376 1.00 96.31 69 LEU A CA 1
ATOM 534 C C . LEU A 1 69 ? 5.446 -4.438 1.895 1.00 96.31 69 LEU A C 1
ATOM 536 O O . LEU A 1 69 ? 6.071 -5.140 1.101 1.00 96.31 69 LEU A O 1
ATOM 540 N N . LEU A 1 70 ? 5.950 -3.310 2.407 1.00 94.69 70 LEU A N 1
ATOM 541 C CA . LEU A 1 70 ? 7.320 -2.853 2.147 1.00 94.69 70 LEU A CA 1
ATOM 542 C C . LEU A 1 70 ? 8.358 -3.847 2.683 1.00 94.69 70 LEU A C 1
ATOM 544 O O . LEU A 1 70 ? 9.254 -4.257 1.949 1.00 94.69 70 LEU A O 1
ATOM 548 N N . HIS A 1 71 ? 8.220 -4.284 3.940 1.00 95.50 71 HIS A N 1
ATOM 549 C CA . HIS A 1 71 ? 9.146 -5.243 4.556 1.00 95.50 71 HIS A CA 1
ATOM 550 C C . HIS A 1 71 ? 9.118 -6.615 3.870 1.00 95.50 71 HIS A C 1
ATOM 552 O O . HIS A 1 71 ? 10.146 -7.282 3.785 1.00 95.50 71 HIS A O 1
ATOM 558 N N . ALA A 1 72 ? 7.960 -7.027 3.354 1.00 95.44 72 ALA A N 1
ATOM 559 C CA . ALA A 1 72 ? 7.805 -8.256 2.584 1.00 95.44 72 ALA A CA 1
ATOM 560 C C . ALA A 1 72 ? 8.354 -8.150 1.147 1.00 95.44 72 ALA A C 1
ATOM 562 O O . ALA A 1 72 ? 8.289 -9.126 0.402 1.00 95.44 72 ALA A O 1
ATOM 563 N N . GLY A 1 73 ? 8.849 -6.979 0.725 1.00 94.38 73 GLY A N 1
ATOM 564 C CA . GLY A 1 73 ? 9.315 -6.740 -0.643 1.00 94.38 73 GLY A CA 1
ATOM 565 C C . GLY A 1 73 ? 8.193 -6.738 -1.685 1.00 94.38 73 GLY A C 1
ATOM 566 O O . GLY A 1 73 ? 8.466 -6.823 -2.879 1.00 94.38 73 GLY A O 1
ATOM 567 N N . CYS A 1 74 ? 6.933 -6.641 -1.249 1.00 94.81 74 CYS A N 1
ATOM 568 C CA . CYS A 1 74 ? 5.772 -6.628 -2.139 1.00 94.81 74 CYS A CA 1
ATOM 569 C C . CYS A 1 74 ? 5.576 -5.275 -2.827 1.00 94.81 74 CYS A C 1
ATOM 571 O O . CYS A 1 74 ? 4.869 -5.186 -3.827 1.00 94.81 74 CYS A O 1
ATOM 573 N N . VAL A 1 75 ? 6.169 -4.221 -2.268 1.00 94.31 75 VAL A N 1
ATOM 574 C CA . VAL A 1 75 ? 6.069 -2.844 -2.743 1.00 94.31 75 VAL A CA 1
ATOM 575 C C . VAL A 1 75 ? 7.467 -2.257 -2.834 1.00 94.31 75 VAL A C 1
ATOM 577 O O . VAL A 1 75 ? 8.248 -2.353 -1.889 1.00 94.31 75 VAL A O 1
ATOM 580 N N . GLY A 1 76 ? 7.767 -1.605 -3.953 1.00 90.44 76 GLY A N 1
ATOM 581 C CA . GLY A 1 76 ? 9.023 -0.896 -4.158 1.00 90.44 76 GLY A CA 1
ATOM 582 C C . GLY A 1 76 ? 8.848 0.396 -4.955 1.00 90.44 76 GLY A C 1
ATOM 583 O O . GLY A 1 76 ? 7.809 0.607 -5.595 1.00 90.44 76 GLY A O 1
ATOM 584 N N . PRO A 1 77 ? 9.859 1.284 -4.931 1.00 87.25 77 PRO A N 1
ATOM 585 C CA . PRO A 1 77 ? 9.883 2.439 -5.817 1.00 87.25 77 PRO A CA 1
ATOM 586 C C . PRO A 1 77 ? 9.875 1.970 -7.275 1.00 87.25 77 PRO A C 1
ATOM 588 O O . PRO A 1 77 ? 10.411 0.909 -7.604 1.00 87.25 77 PRO A O 1
ATOM 591 N N . ILE A 1 78 ? 9.287 2.767 -8.169 1.00 84.44 78 ILE A N 1
ATOM 592 C CA . ILE A 1 78 ? 9.422 2.494 -9.602 1.00 84.44 78 ILE A CA 1
ATOM 593 C C . ILE A 1 78 ? 10.895 2.679 -9.967 1.00 84.44 78 ILE A C 1
ATOM 595 O O . ILE A 1 78 ? 11.438 3.757 -9.709 1.00 84.44 78 ILE A O 1
ATOM 599 N N . PRO A 1 79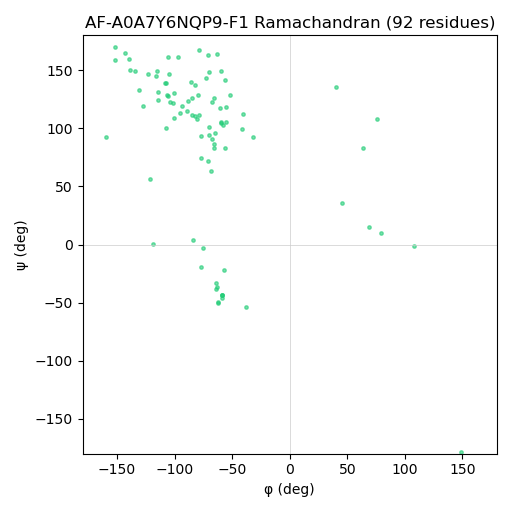 ? 11.547 1.680 -10.585 1.00 65.50 79 PRO A N 1
ATOM 600 C CA . PRO A 1 79 ? 12.867 1.898 -11.140 1.00 65.50 79 PRO A CA 1
ATOM 601 C C . PRO A 1 79 ? 12.751 2.988 -12.206 1.00 65.50 79 PRO A C 1
ATOM 603 O O . PRO A 1 79 ? 12.040 2.827 -13.200 1.00 65.50 79 PRO A O 1
ATOM 606 N N . VAL A 1 80 ? 13.431 4.115 -11.989 1.00 58.25 80 VAL A N 1
ATOM 607 C CA . VAL A 1 80 ? 13.646 5.109 -13.040 1.00 58.25 80 VAL A CA 1
ATOM 608 C C . VAL A 1 80 ? 14.561 4.437 -14.050 1.00 58.25 80 VAL A C 1
ATOM 610 O O . VAL A 1 80 ? 15.781 4.457 -13.916 1.00 58.25 80 VAL A O 1
ATOM 613 N N . VAL A 1 81 ? 13.970 3.769 -15.037 1.00 53.94 81 VAL A N 1
ATOM 614 C CA . VAL A 1 81 ? 14.717 3.350 -16.213 1.00 53.94 81 VAL A CA 1
ATOM 615 C C . VAL A 1 81 ? 15.009 4.648 -16.952 1.00 53.94 81 VAL A C 1
ATOM 617 O O . VAL A 1 81 ? 14.155 5.177 -17.662 1.00 53.94 81 VAL A O 1
ATOM 620 N N . VAL A 1 82 ? 16.181 5.231 -16.696 1.00 53.28 82 VAL A N 1
ATOM 621 C CA . VAL A 1 82 ? 16.737 6.247 -17.584 1.00 53.28 82 VAL A CA 1
ATOM 622 C C . VAL A 1 82 ? 16.884 5.522 -18.911 1.00 53.28 82 VAL A C 1
ATOM 624 O O . VAL A 1 82 ? 17.724 4.634 -19.040 1.00 53.28 82 VAL A O 1
ATOM 627 N N . ALA A 1 83 ? 15.992 5.805 -19.857 1.00 45.75 83 ALA A N 1
ATOM 628 C CA . ALA A 1 83 ? 16.230 5.416 -21.229 1.00 45.75 83 ALA A CA 1
ATOM 629 C C . ALA A 1 83 ? 17.531 6.115 -21.625 1.00 45.75 83 ALA A C 1
ATOM 631 O O . ALA A 1 83 ? 17.562 7.339 -21.762 1.00 45.75 83 ALA A O 1
ATOM 632 N N . ASP A 1 84 ? 18.616 5.351 -21.713 1.00 50.31 84 ASP A N 1
ATOM 633 C CA . ASP A 1 84 ? 19.809 5.797 -22.413 1.00 50.31 84 ASP A CA 1
ATOM 634 C C . ASP A 1 84 ? 19.346 6.265 -23.804 1.00 50.31 84 ASP A C 1
ATOM 636 O O . ASP A 1 84 ? 18.568 5.542 -24.444 1.00 50.31 84 ASP A O 1
ATOM 640 N N . PRO A 1 85 ? 19.698 7.479 -24.265 1.00 55.09 85 PRO A N 1
ATOM 641 C CA . PRO A 1 85 ? 19.396 7.887 -25.625 1.00 55.09 85 PRO A CA 1
ATOM 642 C C . PRO A 1 85 ? 20.215 7.003 -26.571 1.00 55.09 85 PRO A C 1
ATOM 644 O O . PRO A 1 85 ? 21.318 7.353 -26.982 1.00 55.09 85 PRO A O 1
ATOM 647 N N . GLN A 1 86 ? 19.666 5.837 -26.913 1.00 52.97 86 GLN A N 1
ATOM 648 C CA . GLN A 1 86 ? 20.230 4.929 -27.896 1.00 52.97 86 GLN A CA 1
ATOM 649 C C . GLN A 1 86 ? 20.371 5.656 -29.239 1.00 52.97 86 GLN A C 1
ATOM 651 O O . GLN A 1 86 ? 19.411 5.817 -29.986 1.00 52.97 86 GLN A O 1
ATOM 656 N N . GLY A 1 87 ? 21.609 6.052 -29.531 1.00 53.66 87 GLY A N 1
ATOM 657 C CA . GLY A 1 87 ? 22.230 5.958 -30.846 1.00 53.66 87 GLY A CA 1
ATOM 658 C C . GLY A 1 87 ? 21.601 6.773 -31.972 1.00 53.66 87 GLY A C 1
ATOM 659 O O . GLY A 1 87 ? 20.975 6.211 -32.865 1.00 53.66 87 GLY A O 1
ATOM 660 N N . ALA A 1 88 ? 21.951 8.057 -32.058 1.00 51.00 88 ALA A N 1
ATOM 661 C CA . ALA A 1 88 ? 22.150 8.678 -33.367 1.00 51.00 88 ALA A CA 1
ATOM 662 C C . ALA A 1 88 ? 23.520 8.230 -33.902 1.00 51.00 88 ALA A C 1
ATOM 664 O O . ALA A 1 88 ? 24.505 8.963 -33.865 1.00 51.00 88 ALA A O 1
ATOM 665 N N . GLY A 1 89 ? 23.594 6.973 -34.342 1.00 55.75 89 GLY A N 1
ATOM 666 C CA . GLY A 1 89 ? 24.668 6.511 -35.209 1.00 55.75 89 GLY A CA 1
ATOM 667 C C . GLY A 1 89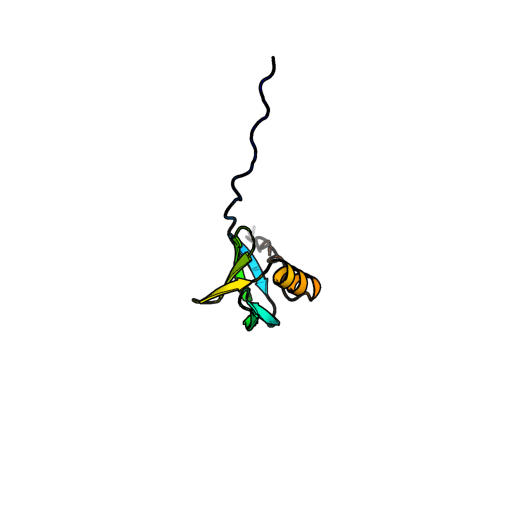 ? 24.487 7.118 -36.595 1.00 55.75 89 GLY A C 1
ATOM 668 O O . GLY A 1 89 ? 24.106 6.404 -37.518 1.00 55.75 89 GLY A O 1
ATOM 669 N N . ASP A 1 90 ? 24.736 8.421 -36.748 1.00 54.31 90 ASP A N 1
ATOM 670 C CA . ASP A 1 90 ? 24.929 8.995 -38.078 1.00 54.31 90 ASP A CA 1
ATOM 671 C C . ASP A 1 90 ? 26.338 8.618 -38.530 1.00 54.31 90 ASP A C 1
ATOM 673 O O . ASP A 1 90 ? 27.357 9.208 -38.168 1.00 54.31 90 ASP A O 1
ATOM 677 N N . THR A 1 91 ? 26.380 7.504 -39.248 1.00 55.00 91 THR A N 1
ATOM 678 C CA . THR A 1 91 ? 27.543 7.091 -40.013 1.00 55.00 91 THR A CA 1
ATOM 679 C C . THR A 1 91 ? 27.645 8.067 -41.178 1.00 55.00 91 THR A C 1
ATOM 681 O O . THR A 1 91 ? 26.906 7.923 -42.145 1.00 55.00 91 THR A O 1
ATOM 684 N N . HIS A 1 92 ? 28.536 9.054 -41.100 1.00 50.44 92 HIS A N 1
ATOM 685 C CA . HIS A 1 92 ? 28.889 9.869 -42.261 1.00 50.44 92 HIS A CA 1
ATOM 686 C C . HIS A 1 92 ? 29.993 9.147 -43.051 1.00 50.44 92 HIS A C 1
ATOM 688 O O . HIS A 1 92 ? 31.115 9.024 -42.546 1.00 50.44 92 HIS A O 1
ATOM 694 N N . PRO A 1 93 ? 29.737 8.632 -44.268 1.00 67.75 93 PRO A N 1
ATOM 695 C CA . PRO A 1 93 ? 30.817 8.267 -45.166 1.00 67.75 93 PRO A CA 1
ATOM 696 C C . PRO A 1 93 ? 31.356 9.530 -45.861 1.00 67.75 93 PRO A C 1
ATOM 698 O O . PRO A 1 93 ? 30.580 10.295 -46.419 1.00 67.75 93 PRO A O 1
ATOM 701 N N . ARG A 1 94 ? 32.687 9.684 -45.776 1.00 58.19 94 ARG A N 1
ATOM 702 C CA . ARG A 1 94 ? 33.633 10.545 -46.527 1.00 58.19 94 ARG A CA 1
ATOM 703 C C . ARG A 1 94 ? 33.142 11.834 -47.186 1.00 58.19 94 ARG A C 1
ATOM 705 O O . ARG A 1 94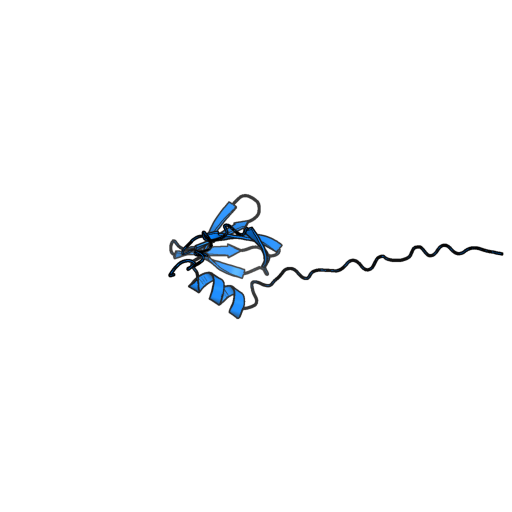 ? 32.428 11.755 -48.206 1.00 58.19 94 ARG A O 1
#

Sequence (94 aa):
MDQDLQQTGSALSMTVERYAFTDCEATTAAGVPLRIPAGVHHVERRSLVLRVRLGGRELDLTLAEWERLLHAGCVGPIPVVVADPQGAGDTHPR

Mean predicted aligned error: 12.21 Å